Protein AF-A0A7S3QHY1-F1 (afdb_monomer)

Secondary structure (DSSP, 8-state):
-----HHHHHHHHHHHHTS------PPTT-TTTS--SS-TTTTTTTT-TTS-S-HHHH-HHHHHT-EEEEEEE--B-TTS-B---B--SPPTTS--EEEEEEEEEEEEEEETTEEEEEEEEEEEE-S-SGGG---TT--

Mean predicted aligned error: 16.94 Å

Sequence (139 aa):
MKAPNLHLAVIISTILATSPTQSAAIKCGIKGVTKPCIRDADNMDRYSANVSYNLTEQNSFWKSLEGLYVQDMNFFFEDGTPETNYTAGLPEGLGTFDMSKAKSFVNITVDGSRFYYHRYVMAKHNSDGPEGMQLPGLV

Foldseek 3Di:
DDDDDPVVVVVVVVVVVPDPPPPPPPDAPPPPPHHHPQPPVNVPQCPPPPHFLFPCRVDVVLVVPADKDKDWFWDADPVRHTDQFDDPPDPPQPAGWRRRGKMKIWGWDGDRNDIDIDIAIDTHTPLRHDPSDDDPPND

Nearest PDB structures (foldseek):
  3ths-assembly1_B  TM=4.598E-01  e=2.581E+00  Rattus norvegicus
  2d8b-assembly1_A  TM=3.078E-01  e=8.590E-01  Mus musculus
  7put-assembly1_A  TM=4.219E-01  e=9.902E+00  Brugia malayi
  7lhi-assembly1_G  TM=1.495E-01  e=9.902E+00  Escherichia coli

Radius of gyration: 31.26 Å; Cα contacts (8 Å, |Δi|>4): 192; chains: 1; bounding box: 60×38×98 Å

Solvent-accessible surface area (backbone atoms only — not comparable to full-atom values): 8501 Å² total; per-residue (Å²): 136,84,87,78,64,70,69,59,54,55,54,53,55,53,61,66,71,67,56,73,88,64,79,71,78,73,70,54,50,39,87,94,78,39,64,59,74,60,50,86,72,50,64,59,54,83,72,36,93,89,45,71,66,28,44,52,80,72,37,64,68,54,54,71,61,47,45,80,46,78,42,86,37,68,40,56,45,98,88,67,48,67,32,53,72,44,61,88,83,58,65,91,70,59,39,30,22,28,34,47,70,16,40,35,41,36,41,30,48,72,58,50,79,42,81,45,78,48,77,41,58,41,50,51,70,66,50,71,12,66,95,44,49,72,75,86,82,81,82

pLDDT: mean 72.9, std 17.5, range [37.34, 95.06]

Structure (mmCIF, N/CA/C/O backbone):
data_AF-A0A7S3QHY1-F1
#
_entry.id   AF-A0A7S3QHY1-F1
#
loop_
_atom_site.group_PDB
_atom_site.id
_atom_site.type_symbol
_atom_site.label_atom_id
_atom_site.label_alt_id
_atom_site.label_comp_id
_atom_site.label_asy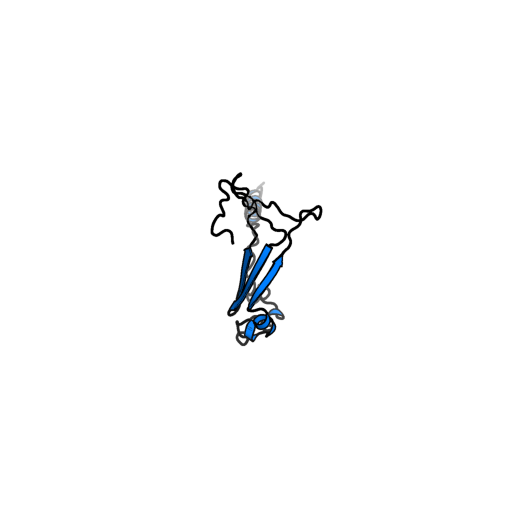m_id
_atom_site.label_entity_id
_atom_site.label_seq_id
_atom_site.pdbx_PDB_ins_code
_atom_site.Cartn_x
_atom_site.Cartn_y
_atom_site.Cartn_z
_atom_site.occupancy
_atom_site.B_iso_or_equiv
_atom_site.auth_seq_id
_atom_site.auth_comp_id
_atom_site.auth_asym_id
_atom_site.auth_atom_id
_atom_site.pdbx_PDB_model_num
ATOM 1 N N . MET A 1 1 ? 40.377 -26.192 70.920 1.00 43.56 1 MET A N 1
ATOM 2 C CA . MET A 1 1 ? 39.903 -24.975 70.227 1.00 43.56 1 MET A CA 1
ATOM 3 C C . MET A 1 1 ? 38.977 -25.415 69.102 1.00 43.56 1 MET A C 1
ATOM 5 O O . MET A 1 1 ? 39.439 -26.055 68.169 1.00 43.56 1 MET A O 1
ATOM 9 N N . LYS A 1 2 ? 37.662 -25.216 69.255 1.00 39.69 2 LYS A N 1
ATOM 10 C CA . LYS A 1 2 ? 36.651 -25.605 68.259 1.00 39.69 2 LYS A CA 1
ATOM 11 C C . LYS A 1 2 ? 36.547 -24.463 67.251 1.00 39.69 2 LYS A C 1
ATOM 13 O O . LYS A 1 2 ? 36.114 -23.385 67.639 1.00 39.69 2 LYS A O 1
ATOM 18 N N . ALA A 1 3 ? 36.973 -24.681 66.010 1.00 43.88 3 ALA A N 1
ATOM 19 C CA . ALA A 1 3 ? 36.718 -23.747 64.920 1.00 43.88 3 ALA A CA 1
ATOM 20 C C . ALA A 1 3 ? 35.203 -23.715 64.658 1.00 43.88 3 ALA A C 1
ATOM 22 O O . ALA A 1 3 ? 34.642 -24.765 64.330 1.00 43.88 3 ALA A O 1
ATOM 23 N N . PRO A 1 4 ? 34.509 -22.579 64.826 1.00 51.12 4 PRO A N 1
ATOM 24 C CA . PRO A 1 4 ? 33.122 -22.491 64.440 1.00 51.12 4 PRO A CA 1
ATOM 25 C C . PRO A 1 4 ? 33.035 -21.926 63.013 1.00 51.12 4 PRO A C 1
ATOM 27 O O . PRO A 1 4 ? 33.764 -21.018 62.626 1.00 51.12 4 PRO A O 1
ATOM 30 N N . ASN A 1 5 ? 32.072 -22.441 62.255 1.00 54.34 5 ASN A N 1
ATOM 31 C CA . ASN A 1 5 ? 31.367 -21.682 61.218 1.00 54.34 5 ASN A CA 1
ATOM 32 C C . ASN A 1 5 ? 32.039 -21.459 59.852 1.00 54.34 5 ASN A C 1
ATOM 34 O O . ASN A 1 5 ? 31.623 -20.551 59.140 1.00 54.34 5 ASN A O 1
ATOM 38 N N . LEU A 1 6 ? 32.962 -22.314 59.396 1.00 50.78 6 LEU A N 1
ATOM 39 C CA . LEU A 1 6 ? 33.327 -22.296 57.966 1.00 50.78 6 LEU A CA 1
ATOM 40 C C . LEU A 1 6 ? 32.196 -22.874 57.088 1.00 50.78 6 LEU A C 1
ATOM 42 O O . LEU A 1 6 ? 31.915 -22.369 56.007 1.00 50.78 6 LEU A O 1
ATOM 46 N N . HIS A 1 7 ? 31.478 -23.885 57.585 1.00 52.78 7 HIS A N 1
ATOM 47 C CA . HIS A 1 7 ? 30.409 -24.548 56.827 1.00 52.78 7 HIS A CA 1
ATOM 48 C C . HIS A 1 7 ? 29.115 -23.727 56.729 1.00 52.78 7 HIS A C 1
ATOM 50 O O . HIS A 1 7 ? 28.428 -23.802 55.716 1.00 52.78 7 HIS A O 1
ATOM 56 N N . LEU A 1 8 ? 28.794 -22.906 57.736 1.00 49.81 8 LEU A N 1
ATOM 57 C CA . LEU A 1 8 ? 27.570 -22.095 57.727 1.00 49.81 8 LEU A CA 1
ATOM 58 C C . LEU A 1 8 ? 27.669 -20.920 56.735 1.00 49.81 8 LEU A C 1
ATOM 60 O O . LEU A 1 8 ? 26.693 -20.592 56.067 1.00 49.81 8 LEU A O 1
ATOM 64 N N . ALA A 1 9 ? 28.863 -20.334 56.590 1.00 53.16 9 ALA A N 1
ATOM 65 C CA . ALA A 1 9 ? 29.116 -19.242 55.650 1.00 53.16 9 ALA A CA 1
ATOM 66 C C . ALA A 1 9 ? 29.022 -19.699 54.181 1.00 53.16 9 ALA A C 1
ATOM 68 O O . ALA A 1 9 ? 28.454 -18.995 53.349 1.00 53.16 9 ALA A O 1
ATOM 69 N N . VAL A 1 10 ? 29.502 -20.910 53.872 1.00 55.59 10 VAL A N 1
ATOM 70 C CA . VAL A 1 10 ? 29.456 -21.482 52.512 1.00 55.59 10 VAL A CA 1
ATOM 71 C C . VAL A 1 10 ? 28.021 -21.810 52.076 1.00 55.59 10 VAL A C 1
ATOM 73 O O . VAL A 1 10 ? 27.680 -21.624 50.908 1.00 55.59 10 VAL A O 1
ATOM 76 N N . ILE A 1 11 ? 27.158 -22.230 53.008 1.00 55.69 11 ILE A N 1
ATOM 77 C CA . ILE A 1 11 ? 25.741 -22.525 52.729 1.00 55.69 11 ILE A CA 1
ATOM 78 C C . ILE A 1 11 ? 24.951 -21.234 52.457 1.00 55.69 11 ILE A C 1
ATOM 80 O O . ILE A 1 11 ? 24.138 -21.186 51.538 1.00 55.69 11 ILE A O 1
ATOM 84 N N . ILE A 1 12 ? 25.221 -20.154 53.196 1.00 57.50 12 ILE A N 1
ATOM 85 C CA . ILE A 1 12 ? 24.542 -18.866 52.978 1.00 57.50 12 ILE A CA 1
ATOM 86 C C . ILE A 1 12 ? 24.950 -18.260 51.624 1.00 57.50 12 ILE A C 1
ATOM 88 O O . ILE A 1 12 ? 24.087 -17.826 50.861 1.00 57.50 12 ILE A O 1
ATOM 92 N N . SER A 1 13 ? 26.241 -18.297 51.268 1.00 54.97 13 SER A N 1
ATOM 93 C CA . SER A 1 13 ? 26.719 -17.776 49.978 1.00 54.97 13 SER A CA 1
ATOM 94 C C . SER A 1 13 ? 26.209 -18.557 48.763 1.00 54.97 13 SER A C 1
ATOM 96 O O . SER A 1 13 ? 26.024 -17.959 47.706 1.00 54.97 13 SER A O 1
ATOM 98 N N . THR A 1 14 ? 25.942 -19.860 48.890 1.00 53.72 14 THR A N 1
ATOM 99 C CA . THR A 1 14 ? 25.390 -20.661 47.782 1.00 53.72 14 THR A CA 1
ATOM 100 C C . THR A 1 14 ? 23.903 -20.397 47.551 1.00 53.72 14 THR A C 1
ATOM 102 O O . THR A 1 14 ? 23.488 -20.336 46.399 1.00 53.72 14 THR A O 1
ATOM 105 N N . ILE A 1 15 ? 23.118 -20.132 48.602 1.00 55.34 15 ILE A N 1
ATOM 106 C CA . ILE A 1 15 ? 21.687 -19.796 48.469 1.00 55.34 15 ILE A CA 1
ATOM 107 C C . ILE A 1 15 ? 21.490 -18.418 47.812 1.00 55.34 15 ILE A C 1
ATOM 109 O O . ILE A 1 15 ? 20.591 -18.241 46.991 1.00 55.34 15 ILE A O 1
ATOM 113 N N . LEU A 1 16 ? 22.352 -17.444 48.121 1.00 53.38 16 LEU A N 1
ATOM 114 C CA . LEU A 1 16 ? 22.292 -16.104 47.522 1.00 53.38 16 LEU A CA 1
ATOM 115 C C . LEU A 1 16 ? 22.760 -16.080 46.054 1.00 53.38 16 LEU A C 1
ATOM 117 O O . LEU A 1 16 ? 22.229 -15.294 45.271 1.00 53.38 16 LEU A O 1
ATOM 121 N N . ALA A 1 17 ? 23.688 -16.960 45.659 1.00 53.78 17 ALA A N 1
ATOM 122 C CA . ALA A 1 17 ? 24.222 -17.027 44.294 1.00 53.78 17 ALA A CA 1
ATOM 123 C C . ALA A 1 17 ? 23.314 -17.762 43.285 1.00 53.78 17 ALA A C 1
ATOM 125 O O . ALA A 1 17 ? 23.486 -17.588 42.081 1.00 53.78 17 ALA A O 1
ATOM 126 N N . THR A 1 18 ? 22.339 -18.557 43.744 1.00 49.62 18 THR A N 1
ATOM 127 C CA . THR A 1 18 ? 21.394 -19.288 42.871 1.00 49.62 18 THR A CA 1
ATOM 128 C C . THR A 1 18 ? 20.024 -18.622 42.741 1.00 49.62 18 THR A C 1
ATOM 130 O O . THR A 1 18 ? 19.091 -19.227 42.214 1.00 49.62 18 THR A O 1
ATOM 133 N N . SER A 1 19 ? 19.871 -17.384 43.213 1.00 52.19 19 SER A N 1
ATOM 134 C CA . SER A 1 19 ? 18.639 -16.625 42.982 1.00 52.19 19 SER A CA 1
ATOM 135 C C . SER A 1 19 ? 18.563 -16.270 41.493 1.00 52.19 19 SER A C 1
ATOM 137 O O . SER A 1 19 ? 19.512 -15.672 40.981 1.00 52.19 19 SER A O 1
ATOM 139 N N . PRO A 1 20 ? 17.485 -16.613 40.769 1.00 46.00 20 PRO A N 1
ATOM 140 C CA . PRO A 1 20 ? 17.383 -16.267 39.362 1.00 46.00 20 PRO A CA 1
ATOM 141 C C . PRO A 1 20 ? 17.425 -14.742 39.218 1.00 46.00 20 PRO A C 1
ATOM 143 O O . PRO A 1 20 ? 16.533 -14.037 39.678 1.00 46.00 20 PRO A O 1
ATOM 146 N N . THR A 1 21 ? 18.440 -14.223 38.527 1.00 51.06 21 THR A N 1
ATOM 147 C CA . THR A 1 21 ? 18.521 -12.825 38.063 1.00 51.06 21 THR A CA 1
ATOM 148 C C . THR A 1 21 ? 17.548 -12.529 36.919 1.00 51.06 21 THR A C 1
ATOM 150 O O . THR A 1 21 ? 17.633 -11.489 36.269 1.00 51.06 21 THR A O 1
ATOM 153 N N . GLN A 1 22 ? 16.573 -13.407 36.681 1.00 44.47 22 GLN A N 1
ATOM 154 C CA . GLN A 1 22 ? 15.376 -13.045 35.947 1.00 44.47 22 GLN A CA 1
ATOM 155 C C . GLN A 1 22 ? 14.400 -12.414 36.930 1.00 44.47 22 GLN A C 1
ATOM 157 O O . GLN A 1 22 ? 13.693 -13.098 37.667 1.00 44.47 22 GLN A O 1
ATOM 162 N N . SER A 1 23 ? 14.335 -11.084 36.899 1.00 46.38 23 SER A N 1
ATOM 163 C CA . SER A 1 23 ? 13.108 -10.396 37.276 1.00 46.38 23 SER A CA 1
ATOM 164 C C . SER A 1 23 ? 12.023 -10.910 36.331 1.00 46.38 23 SER A C 1
ATOM 166 O O . SER A 1 23 ? 11.899 -10.445 35.198 1.00 46.38 23 SER A O 1
ATOM 168 N N . ALA A 1 24 ? 11.294 -11.948 36.745 1.00 50.38 24 ALA A N 1
ATOM 169 C CA . ALA A 1 24 ? 10.044 -12.294 36.101 1.00 50.38 24 ALA A CA 1
ATOM 170 C C . ALA A 1 24 ? 9.190 -11.035 36.217 1.00 50.38 24 ALA A C 1
ATOM 172 O O . ALA A 1 24 ? 8.823 -10.653 37.328 1.00 50.38 24 ALA A O 1
ATOM 173 N N . ALA A 1 25 ? 8.972 -10.337 35.099 1.00 50.84 25 ALA A N 1
ATOM 174 C CA . ALA A 1 25 ? 8.176 -9.123 35.084 1.00 50.84 25 ALA A CA 1
ATOM 175 C C . ALA A 1 25 ? 6.841 -9.442 35.766 1.00 50.84 25 ALA A C 1
ATOM 177 O O . ALA A 1 25 ? 6.040 -10.224 35.247 1.00 50.84 25 ALA A O 1
ATOM 178 N N . ILE A 1 26 ? 6.649 -8.923 36.982 1.00 53.72 26 ILE A N 1
ATOM 179 C CA . ILE A 1 26 ? 5.447 -9.212 37.755 1.00 53.72 26 ILE A CA 1
ATOM 180 C C . ILE A 1 26 ? 4.286 -8.656 36.936 1.00 53.72 26 ILE A C 1
ATOM 182 O O . ILE A 1 26 ? 4.297 -7.480 36.566 1.00 53.72 26 ILE A O 1
ATOM 186 N N . LYS A 1 27 ? 3.308 -9.515 36.618 1.00 55.06 27 LYS A N 1
ATOM 187 C CA . LYS A 1 27 ? 2.092 -9.102 35.911 1.00 55.06 27 LYS A CA 1
ATOM 188 C C . LYS A 1 27 ? 1.504 -7.896 36.641 1.00 55.06 27 LYS A C 1
ATOM 190 O O . LYS A 1 27 ? 1.278 -7.954 37.847 1.00 55.06 27 LYS A O 1
ATOM 195 N N . CYS A 1 28 ? 1.292 -6.806 35.915 1.00 64.50 28 CYS A N 1
ATOM 196 C CA . CYS A 1 28 ? 0.605 -5.635 36.441 1.00 64.50 28 CYS A CA 1
ATOM 197 C C . CYS A 1 28 ? -0.835 -5.999 36.869 1.00 64.50 28 CYS A C 1
ATOM 199 O O . CYS A 1 28 ? -1.370 -7.041 36.486 1.00 64.50 28 CYS A O 1
ATOM 201 N N . GLY A 1 29 ? -1.485 -5.150 37.668 1.00 63.09 29 GLY A N 1
ATOM 202 C CA . GLY A 1 29 ? -2.879 -5.362 38.086 1.00 63.09 29 GLY A CA 1
ATOM 203 C C . GLY A 1 29 ? -3.103 -6.314 39.271 1.00 63.09 29 GLY A C 1
ATOM 204 O O . GLY A 1 29 ? -4.251 -6.531 39.652 1.00 63.09 29 GLY A O 1
ATOM 205 N N . ILE A 1 30 ? -2.054 -6.841 39.914 1.00 76.25 30 ILE A N 1
ATOM 206 C CA . ILE A 1 30 ? -2.188 -7.576 41.182 1.00 76.25 30 ILE A CA 1
ATOM 207 C C . ILE A 1 30 ? -2.479 -6.580 42.314 1.00 76.25 30 ILE A C 1
ATOM 209 O O . ILE A 1 30 ? -1.622 -5.766 42.678 1.00 76.25 30 ILE A O 1
ATOM 213 N N . LYS A 1 31 ? -3.694 -6.655 42.876 1.00 65.12 31 LYS A N 1
ATOM 214 C CA . LYS A 1 31 ? -4.198 -5.751 43.923 1.00 65.12 31 LYS A CA 1
ATOM 215 C C . LYS A 1 31 ? -3.249 -5.711 45.127 1.00 65.12 31 LYS A C 1
ATOM 217 O O . LYS A 1 31 ? -3.026 -6.726 45.776 1.00 65.12 31 LYS A O 1
ATOM 222 N N . GLY A 1 32 ? -2.713 -4.525 45.423 1.00 69.44 32 GLY A N 1
ATOM 223 C CA . GLY A 1 32 ? -1.808 -4.288 46.556 1.00 69.44 32 GLY A CA 1
ATOM 224 C C . GLY A 1 32 ? -0.345 -4.692 46.335 1.00 69.44 32 GLY A C 1
ATOM 225 O O . GLY A 1 32 ? 0.461 -4.485 47.234 1.00 69.44 32 GLY A O 1
ATOM 226 N N . VAL A 1 33 ? 0.014 -5.233 45.164 1.00 74.50 33 VAL A N 1
ATOM 227 C CA . VAL A 1 33 ? 1.384 -5.698 44.862 1.00 74.50 33 VAL A CA 1
ATOM 228 C C . VAL A 1 33 ? 1.994 -4.921 43.700 1.00 74.50 33 VAL A C 1
ATOM 230 O O . VAL A 1 33 ? 3.124 -4.449 43.784 1.00 74.50 33 VAL A O 1
ATOM 233 N N . THR A 1 34 ? 1.242 -4.746 42.615 1.00 67.50 34 THR A N 1
ATOM 234 C CA . THR A 1 34 ? 1.698 -4.023 41.420 1.00 67.50 34 THR A CA 1
ATOM 235 C C . THR A 1 34 ? 0.775 -2.864 41.101 1.00 67.50 34 THR A C 1
ATOM 237 O O . THR A 1 34 ? -0.412 -2.905 41.425 1.00 67.50 34 THR A O 1
ATOM 240 N N . LYS A 1 35 ? 1.295 -1.855 40.395 1.00 62.12 35 LYS A N 1
ATOM 241 C CA . LYS A 1 35 ? 0.444 -0.819 39.802 1.00 62.12 35 LYS A CA 1
ATOM 242 C C . LYS A 1 35 ? -0.581 -1.463 38.843 1.00 62.12 35 LYS A C 1
ATOM 244 O O . LYS A 1 35 ? -0.269 -2.497 38.238 1.00 62.12 35 LYS A O 1
ATOM 249 N N . PRO A 1 36 ? -1.787 -0.885 38.702 1.00 65.69 36 PRO A N 1
ATOM 250 C CA . PRO A 1 36 ? -2.742 -1.291 37.674 1.00 65.69 36 PRO A CA 1
ATOM 251 C C . PRO A 1 36 ? -2.077 -1.357 36.291 1.00 65.6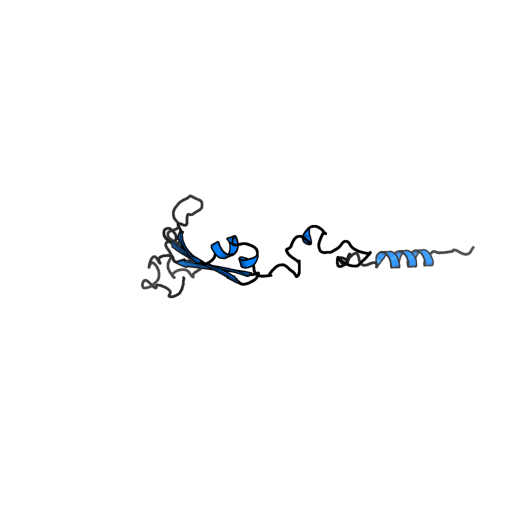9 36 PRO A C 1
ATOM 253 O O . PRO A 1 36 ? -1.249 -0.505 35.970 1.00 65.69 36 PRO A O 1
ATOM 256 N N . CYS A 1 37 ? -2.417 -2.371 35.484 1.00 61.31 37 CYS A N 1
ATOM 257 C CA . CYS A 1 37 ? -1.921 -2.483 34.100 1.00 61.31 37 CYS A CA 1
ATOM 258 C C . CYS A 1 37 ? -2.344 -1.315 33.218 1.00 61.31 37 CYS A C 1
ATOM 260 O O . CYS A 1 37 ? -1.656 -0.957 32.270 1.00 61.31 37 CYS A O 1
ATOM 262 N N . ILE A 1 38 ?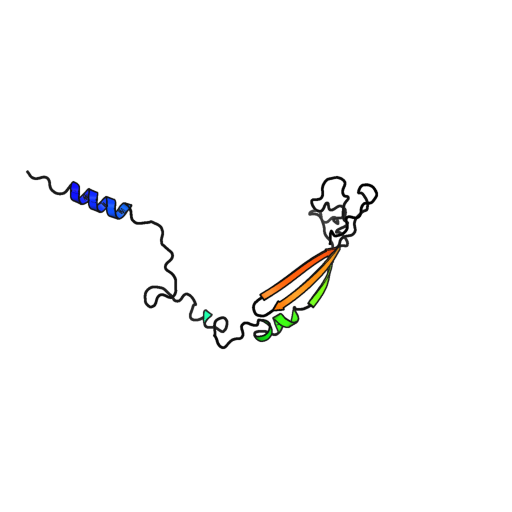 -3.510 -0.777 33.536 1.00 60.81 38 ILE A N 1
ATOM 263 C CA . ILE A 1 38 ? -4.208 0.279 32.833 1.00 60.81 38 ILE A CA 1
ATOM 264 C C . ILE A 1 38 ? -4.164 1.442 33.816 1.00 60.81 38 ILE A C 1
ATOM 266 O O . ILE A 1 38 ? -4.627 1.296 34.950 1.00 60.81 38 ILE A O 1
ATOM 270 N N . ARG A 1 39 ? -3.501 2.547 33.456 1.00 54.22 39 ARG A N 1
ATOM 271 C CA . ARG A 1 39 ? -3.479 3.736 34.324 1.00 54.22 39 ARG A CA 1
ATOM 272 C C . ARG A 1 39 ? -4.916 4.213 34.544 1.00 54.22 39 ARG A C 1
ATOM 274 O O . ARG A 1 39 ? -5.764 4.009 33.687 1.00 54.22 39 ARG A O 1
ATOM 281 N N . ASP A 1 40 ? -5.180 4.952 35.619 1.00 54.53 40 ASP A N 1
ATOM 282 C CA . ASP A 1 40 ? -6.499 5.584 35.809 1.00 54.53 40 ASP A CA 1
ATOM 283 C C . ASP A 1 40 ? -6.866 6.541 34.653 1.00 54.53 40 ASP A C 1
ATOM 285 O O . ASP A 1 40 ? -8.038 6.799 34.413 1.00 54.53 40 ASP A O 1
ATOM 289 N N . ALA A 1 41 ? -5.874 7.012 33.887 1.00 48.88 41 ALA A N 1
ATOM 290 C CA . ALA A 1 41 ? -6.069 7.751 32.639 1.00 48.88 41 ALA A CA 1
ATOM 291 C C . ALA A 1 41 ? -6.358 6.857 31.413 1.00 48.88 41 ALA A C 1
ATOM 293 O O . ALA A 1 41 ? -6.939 7.332 30.451 1.00 48.88 41 ALA A O 1
ATOM 294 N N . ASP A 1 42 ? -6.008 5.568 31.431 1.00 46.81 42 ASP A N 1
ATOM 295 C CA . ASP A 1 42 ? -6.445 4.603 30.408 1.00 46.81 42 ASP A CA 1
ATOM 296 C C . ASP A 1 42 ? -7.876 4.087 30.681 1.00 46.81 42 ASP A C 1
ATOM 298 O O . ASP A 1 42 ? -8.461 3.420 29.829 1.00 46.81 42 ASP A O 1
ATOM 302 N N . ASN A 1 43 ? -8.483 4.446 31.825 1.00 47.69 43 ASN A N 1
ATOM 303 C CA . ASN A 1 43 ? -9.943 4.401 31.999 1.00 47.69 43 ASN A CA 1
ATOM 304 C C . ASN A 1 43 ? -10.663 5.501 31.193 1.00 47.69 43 ASN A C 1
ATOM 306 O O . ASN A 1 43 ? -11.885 5.610 31.274 1.00 47.69 43 ASN A O 1
ATOM 310 N N . MET A 1 44 ? -9.941 6.319 30.418 1.00 51.00 44 MET A N 1
ATOM 311 C CA . MET A 1 44 ? -10.541 7.191 29.413 1.00 51.00 44 MET A CA 1
ATOM 312 C C . MET A 1 44 ? -10.991 6.344 28.225 1.00 51.00 44 MET A C 1
ATOM 314 O O . MET A 1 44 ? -10.197 6.065 27.333 1.00 51.00 44 MET A O 1
ATOM 318 N N . ASP A 1 45 ? -12.258 5.928 28.257 1.00 54.91 45 ASP A N 1
ATOM 319 C CA . ASP A 1 45 ? -13.112 5.455 27.156 1.00 54.91 45 ASP A CA 1
ATOM 320 C C . ASP A 1 45 ? -12.661 4.223 26.348 1.00 54.91 45 ASP A C 1
ATOM 322 O O . ASP A 1 45 ? -13.479 3.362 26.042 1.00 54.91 45 ASP A O 1
ATOM 326 N N . ARG A 1 46 ? -11.374 4.044 26.054 1.00 50.69 46 ARG A N 1
ATOM 327 C CA . ARG A 1 46 ? -10.842 3.007 25.161 1.00 50.69 46 ARG A CA 1
ATOM 328 C C . ARG A 1 46 ? -11.043 1.575 25.664 1.00 50.69 46 ARG A C 1
ATOM 330 O O . ARG A 1 46 ? -11.148 0.662 24.850 1.00 50.69 46 ARG A O 1
ATOM 337 N N . TYR A 1 47 ? -11.081 1.376 26.982 1.00 52.19 47 TYR A N 1
ATOM 338 C CA . TYR A 1 47 ? -11.345 0.076 27.621 1.00 52.19 47 TYR A CA 1
ATOM 339 C C . TYR A 1 47 ? -12.647 0.067 28.432 1.00 52.19 47 TYR A C 1
ATOM 341 O O . TYR A 1 47 ? -12.903 -0.871 29.188 1.00 52.19 47 TYR A O 1
ATOM 349 N N . SER A 1 48 ? -13.474 1.107 28.291 1.00 60.59 48 SER A N 1
ATOM 350 C CA . SER A 1 48 ? -14.801 1.142 28.894 1.00 60.59 48 SER A CA 1
ATOM 351 C C . SER A 1 48 ? -15.688 0.123 28.189 1.00 60.59 48 SER A C 1
ATOM 353 O O . SER A 1 48 ? -15.858 0.182 26.974 1.00 60.59 48 SER A O 1
ATOM 355 N N . ALA A 1 49 ? -16.310 -0.782 28.947 1.00 62.00 49 ALA A N 1
ATOM 356 C CA . ALA A 1 49 ? -17.306 -1.711 28.406 1.00 62.00 49 ALA A CA 1
ATOM 357 C C . ALA A 1 49 ? -18.525 -0.993 27.785 1.00 62.00 49 ALA A C 1
ATOM 359 O O . ALA A 1 49 ? -19.315 -1.621 27.087 1.00 62.00 49 ALA A O 1
ATOM 360 N N . ASN A 1 50 ? -18.672 0.314 28.037 1.00 67.06 50 ASN A N 1
ATOM 361 C CA . ASN A 1 50 ? -19.751 1.149 27.516 1.00 67.06 50 ASN A CA 1
ATOM 362 C C . ASN A 1 50 ? -19.390 1.854 26.197 1.00 67.06 50 ASN A C 1
ATOM 364 O O . ASN A 1 50 ? -20.232 2.558 25.645 1.00 67.06 50 ASN A O 1
ATOM 368 N N . VAL A 1 51 ? -18.154 1.714 25.708 1.00 65.81 51 VAL A N 1
ATOM 369 C CA . VAL A 1 51 ? -17.701 2.318 24.449 1.00 65.81 51 VAL A CA 1
ATOM 370 C C . VAL A 1 51 ? -17.643 1.235 23.382 1.00 65.81 51 VAL A C 1
ATOM 372 O O . VAL A 1 51 ? -17.113 0.147 23.606 1.00 65.81 51 VAL A O 1
ATOM 375 N N . SER A 1 52 ? -18.219 1.522 22.215 1.00 72.88 52 SER A N 1
ATOM 376 C CA . SER A 1 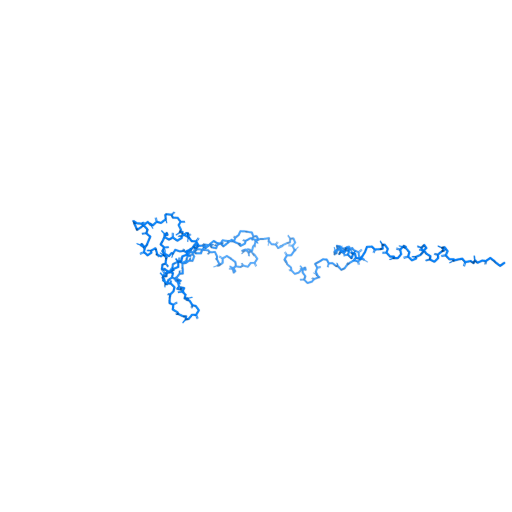52 ? -18.234 0.576 21.100 1.00 72.88 52 SER A CA 1
ATOM 377 C C . SER A 1 52 ? -16.815 0.208 20.680 1.00 72.88 52 SER A C 1
ATOM 379 O O . SER A 1 52 ? -15.965 1.081 20.549 1.00 72.88 52 SER A O 1
ATOM 381 N N . TYR A 1 53 ? -16.559 -1.070 20.396 1.00 72.75 53 TYR A N 1
ATOM 382 C CA . TYR A 1 53 ? -15.295 -1.518 19.797 1.00 72.75 53 TYR A CA 1
ATOM 383 C C . TYR A 1 53 ? -15.157 -1.122 18.320 1.00 72.75 53 TYR A C 1
ATOM 385 O O . TYR A 1 53 ? -14.096 -1.332 17.732 1.00 72.75 53 TYR A O 1
ATOM 393 N N . ASN A 1 54 ? -16.211 -0.567 17.719 1.00 80.31 54 ASN A N 1
ATOM 394 C CA . ASN A 1 54 ? -16.215 -0.125 16.338 1.00 80.31 54 ASN A CA 1
ATOM 395 C C . ASN A 1 54 ? -15.627 1.287 16.200 1.00 80.31 54 ASN A C 1
ATOM 397 O O . ASN A 1 54 ? -16.200 2.266 16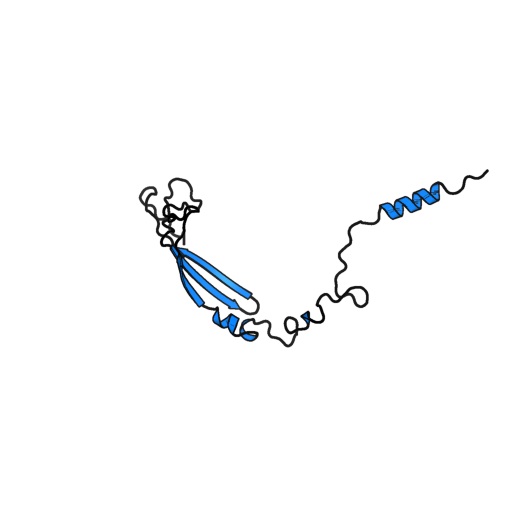.678 1.00 80.31 54 ASN A O 1
ATOM 401 N N . LEU A 1 55 ? -14.497 1.403 15.503 1.00 81.94 55 LEU A N 1
ATOM 402 C CA . LEU A 1 55 ? -13.796 2.664 15.266 1.00 81.94 55 LEU A CA 1
ATOM 403 C C . LEU A 1 55 ?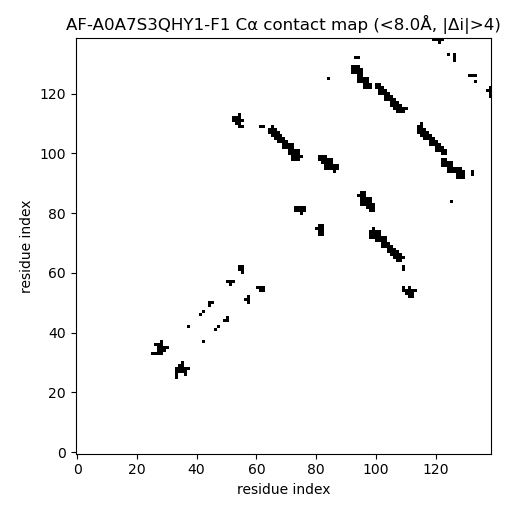 -14.695 3.696 14.582 1.00 81.94 55 LEU A C 1
ATOM 405 O O . LEU A 1 55 ? -14.645 4.870 14.941 1.00 81.94 55 LEU A O 1
ATOM 409 N N . THR A 1 56 ? -15.562 3.275 13.657 1.00 85.00 56 THR A N 1
ATOM 410 C CA . THR A 1 56 ? -16.462 4.207 12.961 1.00 85.00 56 THR A CA 1
ATOM 411 C C . THR A 1 56 ? -17.544 4.781 13.874 1.00 85.00 56 THR A C 1
ATOM 413 O O . THR A 1 56 ? -18.063 5.857 13.596 1.00 85.00 56 THR A O 1
ATOM 416 N N . GLU A 1 57 ? -17.879 4.080 14.960 1.00 83.44 57 GLU A N 1
ATOM 417 C CA . GLU A 1 57 ? -18.828 4.547 15.978 1.00 83.44 57 GLU A CA 1
ATOM 418 C C . GLU A 1 57 ? -18.144 5.434 17.027 1.00 83.44 57 GLU A C 1
ATOM 420 O O . GLU A 1 57 ? -18.775 6.334 17.573 1.00 83.44 57 GLU A O 1
ATOM 425 N N . GLN A 1 58 ? -16.848 5.222 17.278 1.00 81.12 58 GLN A N 1
ATOM 426 C CA . GLN A 1 58 ? -16.058 6.071 18.174 1.00 81.12 58 GLN A CA 1
ATOM 427 C C . GLN A 1 58 ? -15.731 7.435 17.550 1.00 81.12 58 GLN A C 1
ATOM 429 O O . GLN A 1 58 ? -15.698 8.444 18.253 1.00 81.12 58 GLN A O 1
ATOM 434 N N . ASN A 1 59 ? -15.440 7.480 16.244 1.00 84.88 59 ASN A N 1
ATOM 435 C CA . ASN A 1 59 ? -15.088 8.717 15.549 1.00 84.88 59 ASN A CA 1
ATOM 436 C C . ASN A 1 59 ? -15.410 8.633 14.046 1.00 84.88 59 ASN A C 1
ATOM 438 O O . ASN A 1 59 ? -14.923 7.746 13.340 1.00 84.88 59 ASN A O 1
ATOM 442 N N . SER A 1 60 ? -16.167 9.611 13.537 1.00 88.31 60 SER A N 1
ATOM 443 C CA . SER A 1 60 ? -16.546 9.706 12.120 1.00 88.31 60 SER A CA 1
ATOM 444 C C . SER A 1 60 ? -15.353 9.855 11.170 1.00 88.31 60 SER A C 1
ATOM 446 O O . SER A 1 60 ? -15.466 9.501 9.996 1.00 88.31 60 SER A O 1
ATOM 448 N N . PHE A 1 61 ? -14.195 10.300 11.672 1.00 90.19 61 PHE A N 1
ATOM 449 C CA . PHE A 1 61 ? -12.931 10.302 10.938 1.00 90.19 61 PHE A CA 1
ATOM 450 C C . PHE A 1 61 ? -12.629 8.934 10.315 1.00 90.19 61 PHE A C 1
ATOM 452 O O . PHE A 1 61 ? -12.309 8.861 9.132 1.00 90.19 61 PHE A O 1
ATOM 459 N N . TRP A 1 62 ? -12.796 7.839 11.061 1.00 89.44 62 TRP A N 1
ATOM 460 C CA . TRP A 1 62 ? -12.471 6.502 10.555 1.00 89.44 62 TRP A CA 1
ATOM 461 C C . TRP A 1 62 ? -13.343 6.096 9.374 1.00 89.44 62 TRP A C 1
ATOM 463 O O . TRP A 1 62 ? -12.839 5.548 8.400 1.00 89.44 62 TRP A O 1
ATOM 473 N N . LYS A 1 63 ? -14.634 6.438 9.423 1.00 88.69 63 LYS A N 1
ATOM 474 C CA . LYS A 1 63 ? -15.547 6.193 8.306 1.00 88.69 63 LYS A CA 1
ATOM 475 C C . LYS A 1 63 ? -15.176 7.027 7.079 1.00 88.69 63 LYS A C 1
ATOM 477 O O . LYS A 1 63 ? -15.325 6.556 5.959 1.00 88.69 63 LYS A O 1
ATOM 482 N N . SER A 1 64 ? -14.675 8.248 7.284 1.00 91.94 64 SER A N 1
ATOM 483 C CA . SER A 1 64 ? -14.273 9.140 6.186 1.00 91.94 64 SER A CA 1
ATOM 484 C C . SER A 1 64 ? -13.036 8.671 5.408 1.00 91.94 64 SER A C 1
ATOM 486 O O . SER A 1 64 ? -12.806 9.152 4.302 1.00 91.94 64 SER A O 1
ATOM 488 N N . LEU A 1 65 ? -12.257 7.737 5.967 1.00 90.75 65 LEU A N 1
ATOM 489 C CA . LEU A 1 65 ? -11.095 7.137 5.306 1.00 90.75 65 LEU A CA 1
ATOM 490 C C . LEU A 1 65 ? -11.444 5.935 4.424 1.00 90.75 65 LEU A C 1
ATOM 492 O O . LEU A 1 65 ? -10.571 5.445 3.715 1.00 90.75 65 LEU A O 1
ATOM 496 N N . GLU A 1 66 ? -12.665 5.405 4.499 1.00 93.38 66 GLU A N 1
ATOM 497 C CA . GLU A 1 66 ? -13.029 4.251 3.687 1.00 93.38 66 GLU A CA 1
ATOM 498 C C . GLU A 1 66 ? -13.202 4.630 2.219 1.00 93.38 66 GLU A C 1
ATOM 500 O O . GLU A 1 66 ? -13.870 5.610 1.883 1.00 93.38 66 GLU A O 1
ATOM 505 N N . GLY A 1 67 ? -12.658 3.801 1.331 1.00 93.44 67 GLY A N 1
ATOM 506 C CA . GLY A 1 67 ? -12.832 3.972 -0.102 1.00 93.44 67 GLY A CA 1
ATOM 507 C C . GLY A 1 67 ? -11.677 3.440 -0.934 1.00 93.44 67 GLY A C 1
ATOM 508 O O . GLY A 1 67 ? -10.650 2.986 -0.425 1.00 93.44 67 GLY A O 1
ATOM 509 N N . LEU A 1 68 ? -11.876 3.531 -2.249 1.00 94.19 68 LEU A N 1
ATOM 510 C CA . LEU A 1 68 ? -10.848 3.295 -3.251 1.00 94.19 68 LEU A CA 1
ATOM 511 C C . LEU A 1 68 ? -10.234 4.635 -3.664 1.00 94.19 68 LEU A C 1
ATOM 513 O O . LEU A 1 68 ? -10.901 5.479 -4.261 1.00 94.19 68 LEU A O 1
ATOM 517 N N . TYR A 1 69 ? -8.949 4.796 -3.387 1.00 93.19 69 TYR A N 1
ATOM 518 C CA . TYR A 1 69 ? -8.152 5.942 -3.793 1.00 93.19 69 TYR A CA 1
ATOM 519 C C . TYR A 1 69 ? -7.265 5.558 -4.968 1.00 93.19 69 TYR A C 1
ATOM 521 O O . TYR A 1 69 ? -6.685 4.471 -5.005 1.00 93.19 69 TYR A O 1
ATOM 529 N N . VAL A 1 70 ? -7.145 6.474 -5.922 1.00 93.88 70 VAL A N 1
ATOM 530 C CA . VAL A 1 70 ? -6.272 6.326 -7.085 1.00 93.88 70 VAL A CA 1
ATOM 531 C C . VAL A 1 70 ? -5.263 7.460 -7.053 1.00 93.88 70 VAL A C 1
ATOM 533 O O . VAL A 1 70 ? -5.642 8.621 -6.908 1.00 93.88 70 VAL A O 1
ATOM 536 N N . GLN A 1 71 ? -3.985 7.123 -7.173 1.00 91.75 71 GLN A N 1
ATOM 537 C CA . GLN A 1 71 ? -2.891 8.082 -7.143 1.00 91.75 71 GLN A CA 1
ATOM 538 C C . GLN A 1 71 ? -1.956 7.854 -8.329 1.00 91.75 71 GLN A C 1
ATOM 540 O O . GLN A 1 71 ? -1.550 6.723 -8.598 1.00 91.75 71 GLN A O 1
ATOM 545 N N . ASP A 1 72 ? -1.571 8.945 -8.988 1.00 93.00 72 ASP A N 1
ATOM 546 C CA . ASP A 1 72 ? -0.435 8.944 -9.906 1.00 93.00 72 ASP A CA 1
ATOM 547 C C . ASP A 1 72 ? 0.867 8.967 -9.100 1.00 93.00 72 ASP A C 1
ATOM 549 O O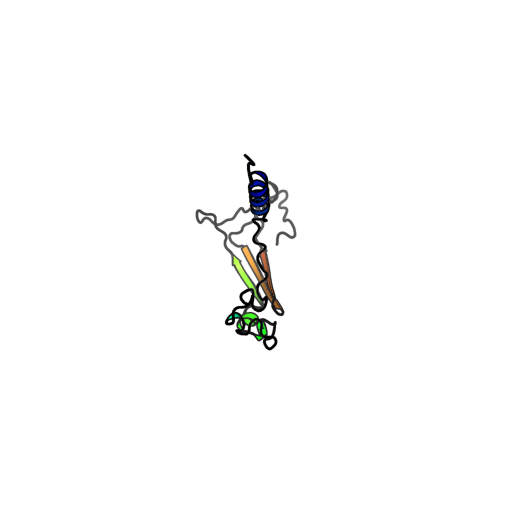 . ASP A 1 72 ? 1.050 9.787 -8.195 1.00 93.00 72 ASP A O 1
ATOM 553 N N . MET A 1 73 ? 1.758 8.032 -9.409 1.00 89.31 73 MET A N 1
ATOM 554 C CA . MET A 1 73 ? 3.029 7.842 -8.731 1.00 89.31 73 MET A CA 1
ATOM 555 C C . MET A 1 73 ? 4.183 7.976 -9.706 1.00 89.31 73 MET A C 1
ATOM 557 O O . MET A 1 73 ? 4.224 7.300 -10.730 1.00 89.31 73 MET A O 1
ATOM 561 N N . ASN A 1 74 ? 5.161 8.787 -9.317 1.00 91.44 74 ASN A N 1
ATOM 562 C CA . ASN A 1 74 ? 6.392 8.967 -10.065 1.00 91.44 74 ASN A CA 1
ATOM 563 C C . ASN A 1 74 ? 7.546 8.578 -9.147 1.00 91.44 74 ASN A C 1
ATOM 565 O O . ASN A 1 74 ? 7.749 9.208 -8.106 1.00 91.44 74 ASN A O 1
ATOM 569 N N . PHE A 1 75 ? 8.254 7.519 -9.513 1.00 90.12 75 PHE A N 1
ATOM 570 C CA . PHE A 1 75 ? 9.442 7.079 -8.798 1.00 90.12 75 PHE A CA 1
ATOM 571 C C . PHE A 1 75 ? 10.682 7.747 -9.391 1.00 90.12 75 PHE A C 1
ATOM 573 O O . PHE A 1 75 ? 10.763 7.981 -10.601 1.00 90.12 75 PHE A O 1
ATOM 580 N N . PHE A 1 76 ? 11.630 8.075 -8.520 1.00 92.69 76 PHE A N 1
ATOM 581 C CA . PHE A 1 76 ? 12.882 8.731 -8.870 1.00 92.69 76 PHE A CA 1
ATOM 582 C C . PHE A 1 76 ? 14.029 8.028 -8.151 1.00 92.69 76 PHE A C 1
ATOM 584 O O . PHE A 1 76 ? 13.872 7.606 -7.003 1.00 92.69 76 PHE A O 1
ATOM 591 N N . PHE A 1 77 ? 15.179 7.945 -8.810 1.00 89.06 77 PHE A N 1
ATOM 592 C CA . PHE A 1 77 ? 16.425 7.545 -8.172 1.00 89.06 77 PHE A CA 1
ATOM 593 C C . PHE A 1 77 ? 16.916 8.630 -7.200 1.00 89.06 77 PHE A C 1
ATOM 595 O O . PHE A 1 77 ? 16.399 9.749 -7.166 1.00 89.06 77 PHE A O 1
ATOM 602 N N . GLU A 1 78 ? 17.942 8.311 -6.408 1.00 90.81 78 GLU A N 1
ATOM 603 C CA . GLU A 1 78 ? 18.526 9.241 -5.428 1.00 90.81 78 GLU A CA 1
ATOM 604 C C . GLU A 1 78 ? 19.071 10.533 -6.065 1.00 90.81 78 GLU A C 1
ATOM 606 O O . GLU A 1 78 ? 19.116 11.574 -5.412 1.00 90.81 78 GLU A O 1
ATOM 611 N N . ASP A 1 79 ? 19.442 10.486 -7.347 1.00 94.69 79 ASP A N 1
ATOM 612 C CA . ASP A 1 79 ? 19.896 11.642 -8.128 1.00 94.69 79 ASP A CA 1
ATOM 613 C C . ASP A 1 79 ? 18.746 12.504 -8.690 1.00 94.69 79 ASP A C 1
ATOM 615 O O . ASP A 1 79 ? 18.986 13.517 -9.350 1.00 94.69 79 ASP A O 1
ATOM 619 N N . GLY A 1 80 ? 17.493 12.122 -8.423 1.00 91.62 80 GLY A N 1
ATOM 620 C CA . GLY A 1 80 ? 16.292 12.806 -8.892 1.00 91.62 80 GLY A CA 1
ATOM 621 C C . GLY A 1 80 ? 15.891 12.473 -10.330 1.00 91.62 80 GLY A C 1
ATOM 622 O O . GLY A 1 80 ? 14.938 13.067 -10.839 1.00 91.62 80 GLY A O 1
ATOM 623 N N . THR A 1 81 ? 16.571 11.544 -11.006 1.00 95.06 81 THR A N 1
ATOM 624 C CA . THR A 1 81 ? 16.164 11.093 -12.341 1.00 95.06 81 THR A CA 1
ATOM 625 C C . THR A 1 81 ? 14.980 10.120 -12.259 1.00 95.06 81 THR A C 1
ATOM 627 O O . THR A 1 81 ? 14.895 9.337 -11.311 1.00 95.06 81 THR A O 1
ATOM 630 N N . PRO A 1 82 ? 14.025 10.158 -13.212 1.00 93.69 82 PRO A N 1
ATOM 631 C CA . PRO A 1 82 ? 12.879 9.256 -13.183 1.00 93.69 82 PRO A CA 1
ATOM 632 C C . PRO A 1 82 ? 13.285 7.786 -13.327 1.00 93.69 82 PRO A C 1
ATOM 634 O O . PRO A 1 82 ? 14.060 7.419 -14.214 1.00 93.69 82 PRO A O 1
ATOM 637 N N . GLU A 1 83 ? 12.693 6.932 -12.499 1.00 92.00 83 GLU A N 1
ATOM 638 C CA . GLU A 1 83 ? 12.946 5.496 -12.509 1.00 92.00 83 GLU A CA 1
ATOM 639 C C . GLU A 1 83 ? 12.161 4.822 -13.643 1.00 92.00 83 GLU A C 1
ATOM 641 O O . GLU A 1 83 ? 10.985 4.486 -13.521 1.00 92.00 83 GLU A O 1
ATOM 646 N N . THR A 1 84 ? 12.818 4.667 -14.791 1.00 91.56 84 THR A N 1
ATOM 647 C CA . THR A 1 84 ? 12.198 4.149 -16.024 1.00 91.56 84 THR A CA 1
ATOM 648 C C . THR A 1 84 ? 12.537 2.693 -16.321 1.00 91.56 84 THR A C 1
ATOM 650 O O . THR A 1 84 ? 11.876 2.105 -17.164 1.00 91.56 84 THR A O 1
ATOM 653 N N . ASN A 1 85 ? 13.533 2.108 -15.645 1.00 88.81 85 ASN A N 1
ATOM 654 C CA . ASN A 1 85 ? 14.044 0.757 -15.911 1.00 88.81 85 ASN A CA 1
ATOM 655 C C . ASN A 1 85 ? 14.100 -0.083 -14.625 1.00 88.81 85 ASN A C 1
ATOM 657 O O . ASN A 1 85 ? 15.148 -0.612 -14.257 1.00 88.81 85 ASN A O 1
ATOM 661 N N . TYR A 1 86 ? 12.980 -0.174 -13.910 1.00 85.94 86 TYR A N 1
ATOM 662 C CA . TYR A 1 86 ? 12.908 -0.941 -12.671 1.00 85.94 86 TYR A CA 1
ATOM 663 C C . TYR A 1 86 ? 12.834 -2.444 -12.960 1.00 85.94 86 TYR A C 1
ATOM 665 O O . TYR A 1 86 ? 11.944 -2.905 -13.680 1.00 85.94 86 TYR A O 1
ATOM 673 N N . THR A 1 87 ? 13.744 -3.221 -12.374 1.00 81.38 87 THR A N 1
ATOM 674 C CA . THR A 1 87 ? 13.680 -4.685 -12.350 1.00 81.38 87 THR A CA 1
ATOM 675 C C . THR A 1 87 ? 13.049 -5.098 -11.022 1.00 81.38 87 THR A C 1
ATOM 677 O O . THR A 1 87 ? 13.645 -4.932 -9.961 1.00 81.38 87 THR A O 1
ATOM 680 N N . ALA A 1 88 ? 11.814 -5.609 -11.051 1.00 73.62 88 ALA A N 1
ATOM 681 C CA . ALA A 1 88 ? 11.015 -5.932 -9.858 1.00 73.62 88 ALA A CA 1
ATOM 682 C C . ALA A 1 88 ? 11.523 -7.165 -9.072 1.00 73.62 88 ALA A C 1
ATOM 684 O O . ALA A 1 88 ? 10.753 -8.057 -8.725 1.00 73.62 88 ALA A O 1
ATOM 685 N N . GLY A 1 89 ? 12.839 -7.271 -8.855 1.00 75.25 89 GLY A N 1
ATOM 686 C CA . GLY A 1 89 ? 13.505 -8.471 -8.345 1.00 75.25 89 GLY A CA 1
ATOM 687 C C . GLY A 1 89 ? 13.409 -9.667 -9.297 1.00 75.25 89 GLY A C 1
ATOM 688 O O . GLY A 1 89 ? 13.650 -10.801 -8.887 1.00 75.25 89 GLY A O 1
ATOM 689 N N . LEU A 1 90 ? 13.019 -9.426 -10.551 1.00 74.00 90 LEU A N 1
ATOM 690 C CA . LEU A 1 90 ? 12.885 -10.458 -11.565 1.00 74.00 90 LEU A CA 1
ATOM 691 C C . LEU A 1 90 ? 14.264 -10.931 -12.044 1.00 74.00 90 LEU A C 1
ATOM 693 O O . LEU A 1 90 ? 15.186 -10.116 -12.128 1.00 74.00 90 LEU A O 1
ATOM 697 N N . PRO A 1 91 ? 14.404 -12.224 -12.393 1.00 74.56 91 PRO A N 1
ATOM 698 C CA . PRO A 1 91 ? 15.567 -12.724 -13.110 1.00 74.56 91 PRO A CA 1
ATOM 699 C C . PRO A 1 91 ? 15.948 -11.841 -14.301 1.00 74.56 91 PRO A C 1
ATOM 701 O O . PRO A 1 91 ? 15.083 -11.286 -14.987 1.00 74.56 91 PRO A O 1
ATOM 704 N N . GLU A 1 92 ? 17.254 -11.747 -14.553 1.00 71.06 92 GLU A N 1
ATOM 705 C CA . GLU A 1 92 ? 17.780 -11.035 -15.714 1.00 71.06 92 GLU A CA 1
ATOM 706 C C . GLU A 1 92 ? 17.114 -11.535 -17.000 1.00 71.06 92 GLU A C 1
ATOM 708 O O . GLU A 1 92 ? 16.940 -12.737 -17.211 1.00 71.06 92 GLU A O 1
ATOM 713 N N . GLY A 1 93 ? 16.723 -10.591 -17.857 1.00 71.44 93 GLY A N 1
ATOM 714 C CA . GLY A 1 93 ? 16.037 -10.908 -19.101 1.00 71.44 93 GLY A CA 1
ATOM 715 C C . GLY A 1 93 ? 14.541 -11.181 -18.951 1.00 71.44 93 GLY A C 1
ATOM 716 O O . GLY A 1 93 ? 13.991 -11.827 -19.822 1.00 71.44 93 GLY A O 1
ATOM 717 N N . LEU A 1 94 ? 13.849 -10.709 -17.909 1.00 76.81 94 LEU A N 1
ATOM 718 C CA . LEU A 1 94 ? 12.371 -10.655 -17.898 1.00 76.81 94 LEU A CA 1
ATOM 719 C C . LEU A 1 94 ? 11.805 -9.257 -18.186 1.00 76.81 94 LEU A C 1
ATOM 721 O O . LEU A 1 94 ? 10.602 -9.052 -18.071 1.00 76.81 94 LEU A O 1
ATOM 725 N N . GLY A 1 95 ? 12.667 -8.332 -18.611 1.00 81.62 95 GLY A N 1
ATOM 726 C CA . GLY A 1 95 ? 12.309 -6.954 -18.926 1.00 81.62 95 GLY A CA 1
ATOM 727 C C . GLY A 1 95 ? 12.215 -6.046 -17.701 1.00 81.62 95 GLY A C 1
ATOM 728 O O . GLY A 1 95 ? 12.454 -6.452 -16.559 1.00 81.62 95 GLY A O 1
ATOM 729 N N . THR A 1 96 ? 11.920 -4.781 -17.968 1.00 86.88 96 THR A N 1
ATOM 730 C CA . THR A 1 96 ? 11.881 -3.697 -16.989 1.00 86.88 96 THR A CA 1
ATOM 731 C C . THR A 1 96 ? 10.533 -2.981 -17.000 1.00 86.88 96 THR A C 1
ATOM 733 O O . THR A 1 96 ? 9.721 -3.124 -17.919 1.00 86.88 96 THR A O 1
ATOM 736 N N . PHE A 1 97 ? 10.278 -2.199 -15.952 1.00 87.50 97 PHE A N 1
ATOM 737 C CA . PHE A 1 97 ? 9.060 -1.408 -15.798 1.00 87.50 97 PHE A CA 1
ATOM 738 C C . PHE A 1 97 ? 9.372 0.087 -15.700 1.00 87.50 97 PHE A C 1
ATOM 740 O O . PHE A 1 97 ? 10.300 0.498 -15.000 1.00 87.50 97 PHE A O 1
ATOM 747 N N . ASP A 1 98 ? 8.540 0.898 -16.356 1.00 90.50 98 ASP A N 1
ATOM 748 C CA . ASP A 1 98 ? 8.530 2.352 -16.233 1.00 90.50 98 ASP A CA 1
ATOM 749 C C . ASP A 1 98 ? 7.712 2.765 -15.001 1.00 90.50 98 ASP A C 1
ATOM 751 O O . ASP A 1 98 ? 6.479 2.872 -15.039 1.00 90.50 98 ASP A O 1
ATOM 755 N N . MET A 1 99 ? 8.422 2.993 -13.896 1.00 89.94 99 MET A N 1
ATOM 756 C CA . MET A 1 99 ? 7.858 3.458 -12.629 1.00 89.94 99 MET A CA 1
ATOM 757 C C . MET A 1 99 ? 7.682 4.985 -12.604 1.00 89.94 99 MET A C 1
ATOM 759 O O . MET A 1 99 ? 7.066 5.523 -11.684 1.00 89.94 99 MET A O 1
ATOM 763 N N . SER A 1 100 ? 8.153 5.715 -13.622 1.00 90.75 100 SER A N 1
ATOM 764 C CA . SER A 1 100 ? 8.015 7.176 -13.690 1.00 90.75 100 SER A CA 1
ATOM 765 C C . SER A 1 100 ? 6.577 7.645 -13.920 1.00 90.75 100 SER A C 1
ATOM 767 O O . SER A 1 100 ? 6.310 8.836 -13.798 1.00 90.75 100 SER A O 1
ATOM 769 N N . LYS A 1 101 ? 5.668 6.726 -14.278 1.00 86.88 101 LYS A N 1
ATOM 770 C CA . LYS A 1 101 ? 4.240 6.974 -14.547 1.00 86.88 101 LYS A CA 1
ATOM 771 C C . LYS A 1 101 ? 3.353 5.861 -13.983 1.00 86.88 101 LYS A C 1
ATOM 773 O O . LYS A 1 101 ? 2.381 5.443 -14.620 1.00 86.88 101 LYS A O 1
ATOM 778 N N . ALA A 1 102 ? 3.716 5.333 -12.820 1.00 91.31 102 ALA A N 1
ATOM 779 C CA . ALA A 1 102 ? 2.950 4.282 -12.173 1.00 91.31 102 ALA A CA 1
ATOM 780 C C . ALA A 1 102 ? 1.598 4.809 -11.658 1.00 91.31 102 ALA A C 1
ATOM 782 O O . ALA A 1 102 ? 1.428 5.990 -11.348 1.00 91.31 102 ALA A O 1
ATOM 783 N N . LYS A 1 103 ? 0.621 3.911 -11.527 1.00 92.00 103 LYS A N 1
ATOM 784 C CA . LYS A 1 103 ? -0.657 4.181 -10.858 1.00 92.00 103 LYS A CA 1
ATOM 785 C C . LYS A 1 103 ? -0.783 3.311 -9.622 1.00 92.00 103 LYS A C 1
ATOM 787 O O . LYS A 1 103 ? -0.639 2.097 -9.703 1.00 92.00 103 LYS A O 1
ATOM 792 N N . SER A 1 104 ? -1.093 3.928 -8.489 1.00 90.38 104 SER A N 1
ATOM 793 C CA . SER A 1 104 ? -1.387 3.222 -7.246 1.00 90.38 104 SER A CA 1
ATOM 794 C C . SER A 1 104 ? -2.883 3.223 -6.982 1.00 90.38 104 SER A C 1
ATOM 796 O O . SER A 1 104 ? -3.534 4.265 -7.045 1.00 90.38 104 SER A O 1
ATOM 798 N N . PHE A 1 105 ? -3.403 2.061 -6.616 1.00 92.12 105 PHE A N 1
ATOM 799 C CA . PHE A 1 105 ? -4.774 1.864 -6.169 1.00 92.12 105 PHE A CA 1
ATOM 800 C C . PHE A 1 105 ? -4.731 1.472 -4.706 1.00 92.12 105 PHE A C 1
ATOM 802 O O . PHE A 1 105 ? -4.026 0.533 -4.341 1.00 92.12 105 PHE A O 1
ATOM 809 N N . VAL A 1 106 ? -5.447 2.205 -3.868 1.00 93.50 106 VAL A N 1
ATOM 810 C CA . VAL A 1 106 ? -5.452 2.000 -2.426 1.00 93.50 106 VAL A CA 1
ATOM 811 C C . VAL A 1 106 ? -6.881 1.777 -1.980 1.00 93.50 106 VAL A C 1
ATOM 813 O O . VAL A 1 106 ? -7.703 2.676 -2.100 1.00 93.50 106 VAL A O 1
ATOM 816 N N . ASN A 1 107 ? -7.174 0.594 -1.458 1.00 94.50 107 ASN A N 1
ATOM 817 C CA . ASN A 1 107 ? -8.464 0.299 -0.858 1.00 94.50 107 ASN A CA 1
ATOM 818 C C . ASN A 1 107 ? -8.331 0.309 0.664 1.00 94.50 107 ASN A C 1
ATOM 820 O O . ASN A 1 107 ? -7.540 -0.459 1.224 1.00 94.50 107 ASN A O 1
ATOM 824 N N . ILE A 1 108 ? -9.101 1.177 1.311 1.00 94.38 108 ILE A N 1
ATOM 825 C CA . ILE A 1 108 ? -9.149 1.307 2.765 1.00 94.38 108 ILE A CA 1
ATOM 826 C C . ILE A 1 108 ? -10.532 0.891 3.244 1.00 94.38 108 ILE A C 1
ATOM 828 O O . ILE A 1 108 ? -11.542 1.412 2.768 1.00 94.38 108 ILE A O 1
ATOM 832 N N . THR A 1 109 ? -10.571 -0.020 4.212 1.00 93.38 109 THR A N 1
ATOM 833 C CA . THR A 1 109 ? -11.798 -0.410 4.912 1.00 93.38 109 THR A CA 1
ATOM 834 C C . THR A 1 109 ? -11.560 -0.461 6.417 1.00 93.38 109 THR A C 1
ATOM 836 O O . THR A 1 109 ? -10.465 -0.783 6.885 1.00 93.38 109 THR A O 1
ATOM 839 N N . VAL A 1 110 ? -12.587 -0.126 7.192 1.00 89.25 110 VAL A N 1
ATOM 840 C CA . VAL A 1 110 ? -12.565 -0.148 8.653 1.00 89.25 110 VAL A CA 1
ATOM 841 C C . VAL A 1 110 ? -13.695 -1.050 9.131 1.00 89.25 110 VAL A C 1
ATOM 843 O O . VAL A 1 110 ? -14.865 -0.784 8.881 1.00 89.25 110 VAL A O 1
ATOM 846 N N . ASP A 1 111 ? -13.349 -2.121 9.840 1.00 84.31 111 ASP A N 1
ATOM 847 C CA . ASP A 1 111 ? -14.325 -3.069 10.383 1.00 84.31 111 ASP A CA 1
ATOM 848 C C . ASP A 1 111 ? -14.046 -3.315 11.866 1.00 84.31 111 ASP A C 1
ATOM 850 O O . ASP A 1 111 ? -12.987 -3.823 12.260 1.00 84.31 111 ASP A O 1
ATOM 854 N N . GLY A 1 112 ? -14.991 -2.899 12.709 1.00 82.31 112 GLY A N 1
ATOM 855 C CA . GLY A 1 112 ? -14.839 -2.937 14.154 1.00 82.31 112 GLY A CA 1
ATOM 856 C C . GLY A 1 112 ? -13.607 -2.144 14.599 1.00 82.31 112 GLY A C 1
ATOM 857 O O . GLY A 1 112 ? -13.485 -0.950 14.336 1.00 82.31 112 GLY A O 1
ATOM 858 N N . SER A 1 113 ? -12.671 -2.822 15.263 1.00 81.38 113 SER A N 1
ATOM 859 C CA . SER A 1 113 ? -11.408 -2.242 15.736 1.00 81.38 113 SER A CA 1
ATOM 860 C C . SER A 1 113 ? -10.257 -2.327 14.727 1.00 81.38 113 SER A C 1
ATOM 862 O O . SER A 1 113 ? -9.113 -2.021 15.072 1.00 81.38 113 SER A O 1
ATOM 864 N N . ARG A 1 114 ? -10.523 -2.787 13.498 1.00 80.75 114 ARG A N 1
ATOM 865 C CA . ARG A 1 114 ? -9.494 -3.115 12.507 1.00 80.75 114 ARG A CA 1
ATOM 866 C C . ARG A 1 114 ? -9.507 -2.139 11.343 1.00 80.75 114 ARG A C 1
ATOM 868 O O . ARG A 1 114 ? -10.551 -1.830 10.781 1.00 80.75 114 ARG A O 1
ATOM 875 N N . PHE A 1 115 ? -8.307 -1.717 10.966 1.00 86.69 115 PHE A N 1
ATOM 876 C CA . PHE A 1 115 ? -8.028 -0.933 9.773 1.00 86.69 115 PHE A CA 1
ATOM 877 C C . PHE A 1 115 ? -7.364 -1.843 8.740 1.00 86.69 115 PHE A C 1
ATOM 879 O O . PHE A 1 115 ? -6.305 -2.417 9.007 1.00 86.69 115 PHE A O 1
ATOM 886 N N . TYR A 1 116 ? -7.990 -1.982 7.578 1.00 89.44 116 TYR A N 1
ATOM 887 C CA . TYR A 1 116 ? -7.480 -2.759 6.458 1.00 89.44 116 TYR A CA 1
ATOM 888 C C . TYR A 1 116 ? -7.037 -1.816 5.346 1.00 89.44 116 TYR A C 1
ATOM 890 O O . TYR A 1 116 ? -7.769 -0.915 4.942 1.00 89.44 116 TYR A O 1
ATOM 898 N N . TYR A 1 117 ? -5.834 -2.058 4.834 1.00 91.56 117 TYR A N 1
ATOM 899 C CA . TYR A 1 117 ? -5.220 -1.283 3.766 1.00 91.56 117 TYR A CA 1
ATOM 900 C C . TYR A 1 117 ? -4.647 -2.244 2.732 1.00 91.56 117 TYR A C 1
ATOM 902 O O . TYR A 1 117 ? -3.786 -3.061 3.057 1.00 91.56 117 TYR A O 1
ATOM 910 N N . HIS A 1 118 ? -5.123 -2.138 1.494 1.00 91.62 118 HIS A N 1
ATOM 911 C CA . HIS A 1 118 ? -4.588 -2.881 0.357 1.00 91.62 118 HIS A CA 1
ATOM 912 C C . HIS A 1 118 ? -4.113 -1.897 -0.698 1.00 91.62 118 HIS A C 1
ATOM 914 O O . HIS A 1 118 ? -4.860 -1.000 -1.087 1.00 91.62 118 HIS A O 1
ATOM 920 N N . ARG A 1 119 ? -2.881 -2.080 -1.168 1.00 89.44 119 ARG A N 1
ATOM 921 C CA . ARG A 1 119 ? -2.277 -1.250 -2.205 1.00 89.44 119 ARG A CA 1
ATOM 922 C C . ARG A 1 119 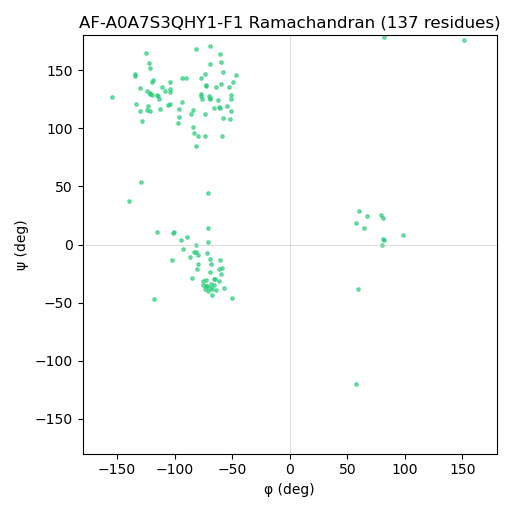? -1.813 -2.115 -3.363 1.00 89.44 119 ARG A C 1
ATOM 924 O O . ARG A 1 119 ? -1.092 -3.080 -3.139 1.00 89.44 119 ARG A O 1
ATOM 931 N N . TYR A 1 120 ? -2.165 -1.694 -4.568 1.00 89.06 120 TYR A N 1
ATOM 932 C CA . TYR A 1 120 ? -1.652 -2.230 -5.826 1.00 89.06 120 TYR A CA 1
ATOM 933 C C . TYR A 1 120 ? -0.937 -1.118 -6.580 1.00 89.06 120 TYR A C 1
ATOM 935 O O . TYR A 1 120 ? -1.392 0.030 -6.535 1.00 89.06 120 TYR A O 1
ATOM 943 N N . VAL A 1 121 ? 0.174 -1.434 -7.242 1.00 88.06 121 VAL A N 1
ATOM 944 C CA . VAL A 1 121 ? 0.979 -0.456 -7.979 1.00 88.06 121 VAL A CA 1
ATOM 945 C C . VAL A 1 121 ? 1.203 -0.989 -9.380 1.00 88.06 121 VAL A C 1
ATOM 947 O O . VAL A 1 121 ? 2.017 -1.872 -9.613 1.00 88.06 121 VAL A O 1
ATOM 950 N N . MET A 1 122 ? 0.504 -0.382 -10.329 1.00 86.44 122 MET A N 1
ATOM 951 C CA . MET A 1 122 ? 0.591 -0.739 -11.731 1.00 86.44 122 MET A CA 1
ATOM 952 C C . MET A 1 122 ? 1.622 0.139 -12.425 1.00 86.44 122 MET A C 1
ATOM 954 O O . MET A 1 122 ? 1.485 1.364 -12.452 1.00 86.44 122 MET A O 1
ATOM 958 N N . ALA A 1 123 ? 2.617 -0.493 -13.036 1.00 87.88 123 ALA A N 1
ATOM 959 C CA . ALA A 1 123 ? 3.607 0.162 -13.875 1.00 87.88 123 ALA A CA 1
ATOM 960 C C . ALA A 1 123 ? 3.591 -0.432 -15.283 1.00 87.88 123 ALA A C 1
ATOM 962 O O . ALA A 1 123 ? 3.218 -1.588 -15.496 1.00 87.88 123 ALA A O 1
ATOM 963 N N . LYS A 1 124 ? 3.977 0.375 -16.270 1.00 85.81 124 LYS A N 1
ATOM 964 C CA . LYS A 1 124 ? 4.034 -0.075 -17.660 1.00 85.81 124 LYS A CA 1
ATOM 965 C C . LYS A 1 124 ? 5.287 -0.928 -17.857 1.00 85.81 124 LYS A C 1
ATOM 967 O O . LYS A 1 124 ? 6.380 -0.476 -17.548 1.00 85.81 124 LYS A O 1
ATOM 972 N N . HIS A 1 125 ? 5.142 -2.116 -18.435 1.00 85.38 125 HIS A N 1
ATOM 973 C CA . HIS A 1 125 ? 6.287 -2.913 -18.876 1.00 85.38 125 HIS A CA 1
ATOM 974 C C . HIS A 1 125 ? 6.935 -2.307 -20.134 1.00 85.38 125 HIS A C 1
ATOM 976 O O . HIS A 1 125 ? 6.234 -1.919 -21.077 1.00 85.38 125 HIS A O 1
ATOM 982 N N . ASN A 1 126 ? 8.266 -2.264 -20.183 1.00 85.88 126 ASN A N 1
ATOM 983 C CA . ASN A 1 126 ? 9.026 -1.658 -21.279 1.00 85.88 126 ASN A CA 1
ATOM 984 C C . ASN A 1 126 ? 9.149 -2.549 -22.518 1.00 85.88 126 ASN A C 1
ATOM 986 O O . ASN A 1 126 ? 9.526 -2.064 -23.581 1.00 85.88 126 ASN A O 1
ATOM 990 N N . SER A 1 127 ? 8.727 -3.815 -22.426 1.00 84.06 127 SER A N 1
ATOM 991 C CA . SER A 1 127 ? 8.759 -4.784 -23.538 1.00 84.06 127 SER A CA 1
ATOM 992 C C . SER A 1 127 ? 10.174 -5.047 -24.072 1.00 84.06 127 SER A C 1
ATOM 994 O O . SER A 1 127 ? 10.357 -5.384 -25.235 1.00 84.06 127 SER A O 1
ATOM 996 N N . ASP A 1 128 ? 11.162 -4.908 -23.197 1.00 82.88 128 ASP A N 1
ATOM 997 C CA . ASP A 1 128 ? 12.591 -5.167 -23.390 1.00 82.88 128 ASP A CA 1
ATOM 998 C C . ASP A 1 128 ? 13.009 -6.582 -22.936 1.00 82.88 128 ASP A C 1
ATOM 1000 O O . ASP A 1 128 ? 14.185 -6.939 -22.987 1.00 82.88 128 ASP A O 1
ATOM 1004 N N . GLY A 1 129 ? 12.042 -7.406 -22.518 1.00 76.38 129 GLY A N 1
ATOM 1005 C CA . GLY A 1 129 ? 12.214 -8.840 -22.287 1.00 76.38 129 GLY A CA 1
ATOM 1006 C C . GLY A 1 129 ? 12.125 -9.690 -23.575 1.00 76.38 129 GLY A C 1
ATOM 1007 O O . GLY A 1 129 ? 11.686 -9.201 -24.621 1.00 76.38 129 GLY A O 1
ATOM 1008 N N . PRO A 1 130 ? 12.499 -10.983 -23.516 1.00 68.69 130 PRO A N 1
ATOM 1009 C CA . PRO A 1 130 ? 12.416 -11.945 -24.608 1.00 68.69 130 PRO A CA 1
ATOM 1010 C C . PRO A 1 130 ? 11.017 -11.955 -25.212 1.00 68.69 130 PRO A C 1
ATOM 1012 O O . PRO A 1 130 ? 10.034 -12.056 -24.488 1.00 68.69 130 PRO A O 1
ATOM 1015 N N . GLU A 1 131 ? 10.920 -11.822 -26.534 1.00 65.81 131 GLU A N 1
ATOM 1016 C CA . GLU A 1 131 ? 9.644 -11.826 -27.273 1.00 65.81 131 GLU A CA 1
ATOM 1017 C C . GLU A 1 131 ? 8.626 -10.752 -26.825 1.00 65.81 131 GLU A C 1
ATOM 1019 O O . GLU A 1 131 ? 7.439 -10.854 -27.128 1.00 65.81 131 GLU A O 1
ATOM 1024 N N . GLY A 1 132 ? 9.065 -9.704 -26.115 1.00 57.16 132 GLY A N 1
ATOM 1025 C CA . GLY A 1 132 ? 8.164 -8.690 -25.564 1.00 57.16 132 GLY A CA 1
ATOM 1026 C C . GLY A 1 132 ? 7.258 -9.233 -24.456 1.00 57.16 132 GLY A C 1
ATOM 1027 O O . GLY A 1 132 ? 6.174 -8.687 -24.246 1.00 57.16 132 GLY A O 1
ATOM 1028 N N . MET A 1 133 ? 7.679 -10.310 -23.773 1.00 56.56 133 MET A N 1
ATOM 1029 C CA . MET A 1 133 ? 6.897 -10.994 -22.742 1.00 56.56 133 MET A CA 1
ATOM 1030 C C . MET A 1 133 ? 6.386 -9.988 -21.705 1.00 56.56 133 MET A C 1
ATOM 1032 O O . MET A 1 133 ? 7.158 -9.355 -20.992 1.00 56.56 133 MET A O 1
ATOM 1036 N N . GLN A 1 134 ? 5.067 -9.832 -21.639 1.00 57.12 134 GLN A N 1
ATOM 1037 C CA . GLN A 1 134 ? 4.386 -9.106 -20.575 1.00 57.12 134 GLN A CA 1
ATOM 1038 C C . GLN A 1 134 ? 3.935 -10.162 -19.576 1.00 57.12 134 GLN A C 1
ATOM 1040 O O . GLN A 1 134 ? 3.006 -10.916 -19.864 1.00 57.12 134 GLN A O 1
ATOM 1045 N N . LEU A 1 135 ? 4.622 -10.278 -18.440 1.00 54.53 135 LEU A N 1
ATOM 1046 C CA . LEU A 1 135 ? 4.216 -11.228 -17.408 1.00 54.53 135 LEU A CA 1
ATOM 1047 C C . LEU A 1 135 ? 2.808 -10.858 -16.906 1.00 54.53 135 LEU A C 1
ATOM 1049 O O . LEU A 1 135 ? 2.622 -9.761 -16.369 1.00 54.53 135 LEU A O 1
ATOM 1053 N N . PRO A 1 136 ? 1.804 -11.737 -17.068 1.00 43.06 136 PRO A N 1
ATOM 1054 C CA . PRO A 1 136 ? 0.475 -11.472 -16.548 1.00 43.06 136 PRO A CA 1
ATOM 1055 C C . PRO A 1 136 ? 0.512 -11.548 -15.018 1.00 43.06 136 PRO A C 1
ATOM 1057 O O . PRO A 1 136 ? 0.953 -12.545 -14.453 1.00 43.06 136 PRO A O 1
ATOM 1060 N N . GLY A 1 137 ? 0.022 -10.506 -14.342 1.00 40.69 137 GLY A N 1
ATOM 1061 C CA . GLY A 1 137 ? -0.178 -10.534 -12.889 1.00 40.69 137 GLY A CA 1
ATOM 1062 C C . GLY A 1 137 ? 0.916 -9.895 -12.028 1.00 40.69 137 GLY A C 1
ATOM 1063 O O . GLY A 1 137 ? 0.825 -10.000 -10.810 1.00 40.69 137 GLY A O 1
ATOM 1064 N N . LEU A 1 138 ? 1.901 -9.198 -12.608 1.00 43.03 138 LEU A N 1
ATOM 1065 C CA . LEU A 1 138 ? 2.672 -8.193 -11.862 1.00 43.03 138 LEU A CA 1
ATOM 1066 C C . LEU A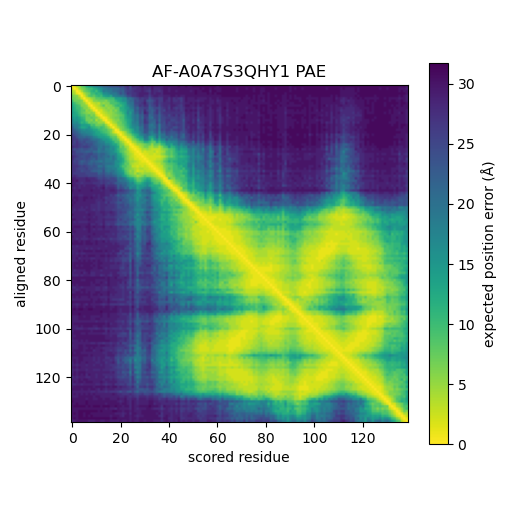 1 138 ? 1.846 -6.895 -11.825 1.00 43.03 138 LEU A C 1
ATOM 1068 O O . LEU A 1 138 ? 1.947 -6.049 -12.712 1.00 43.03 138 LEU A O 1
ATOM 1072 N N . VAL A 1 139 ? 0.944 -6.833 -10.841 1.00 37.34 139 VAL A N 1
ATOM 1073 C CA . VAL A 1 139 ? -0.007 -5.748 -10.524 1.00 37.34 139 VAL A CA 1
ATOM 1074 C C . VAL A 1 139 ? 0.245 -5.279 -9.095 1.00 37.34 139 VAL A C 1
ATOM 1076 O O . VAL A 1 139 ? 0.500 -6.164 -8.248 1.00 37.34 139 VAL A O 1
#

Organism: NCBI:txid122233